Protein AF-A0A7K7S0J4-F1 (afdb_monomer)

InterPro domains:
  IPR022682 Peptidase C2, calpain, large subunit, domain III [PF01067] (7-50)
  IPR022683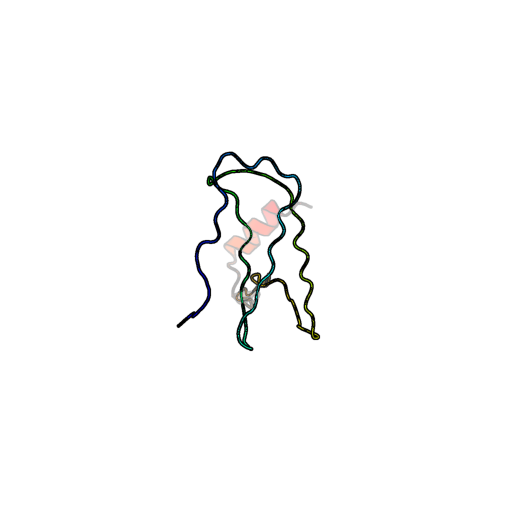 Peptidase C2, calpain, domain III [SM00720] (1-58)
  IPR022684 Peptidase C2, calpain family [PTHR10183] (18-91)
  IPR036213 Calpain large subunit, domain III superfamily [SSF49758] (7-61)

Secondary structure (DSSP, 8-state):
---S-------TT---S---------SS--------SSSS-----------SS---------------------GGGS-HHHHHHHHHHS--

Mean predicted aligned error: 11.58 Å

Radius of gyration: 26.96 Å; Cα contacts (8 Å, |Δi|>4): 8; chains: 1; bounding box: 55×33×65 Å

Organism: NCBI:txid381881

Structure (mmCIF, N/CA/C/O backbone):
data_AF-A0A7K7S0J4-F1
#
_entry.id   AF-A0A7K7S0J4-F1
#
loop_
_atom_site.group_PDB
_atom_site.id
_atom_site.type_symbol
_atom_site.label_atom_id
_atom_site.label_alt_id
_atom_site.label_comp_id
_atom_site.label_asym_id
_atom_site.label_entity_id
_atom_site.label_seq_id
_atom_site.pdbx_PDB_ins_code
_atom_site.Cartn_x
_atom_site.Cartn_y
_atom_site.Cartn_z
_atom_site.occupancy
_atom_site.B_iso_or_equiv
_atom_site.auth_seq_id
_atom_site.auth_comp_id
_atom_site.auth_asym_id
_atom_site.auth_atom_id
_atom_site.pdbx_PDB_model_num
ATOM 1 N N . LYS A 1 1 ? -15.593 -13.201 -0.676 1.00 38.00 1 LYS A N 1
ATOM 2 C CA . LYS A 1 1 ? -16.752 -12.341 -0.322 1.00 38.00 1 LYS A CA 1
ATOM 3 C C . LYS A 1 1 ? -16.370 -11.598 0.958 1.00 38.00 1 LYS A C 1
ATOM 5 O O . LYS A 1 1 ? -16.365 -12.229 2.003 1.00 38.00 1 LYS A O 1
ATOM 10 N N . PHE A 1 2 ? -15.922 -10.342 0.870 1.00 40.84 2 PHE A N 1
ATOM 11 C CA . PHE A 1 2 ? -15.471 -9.573 2.040 1.00 40.84 2 PHE A CA 1
ATOM 12 C C . PHE A 1 2 ? -16.670 -9.246 2.941 1.00 40.84 2 PHE A C 1
ATOM 14 O O . PHE A 1 2 ? -17.627 -8.624 2.488 1.00 40.84 2 PHE A O 1
ATOM 21 N N . SER A 1 3 ? -16.640 -9.696 4.196 1.00 46.78 3 SER A N 1
ATOM 22 C CA . SER A 1 3 ? -17.627 -9.346 5.223 1.00 46.78 3 SER A CA 1
ATOM 23 C C . SER A 1 3 ? -16.955 -8.482 6.291 1.00 46.78 3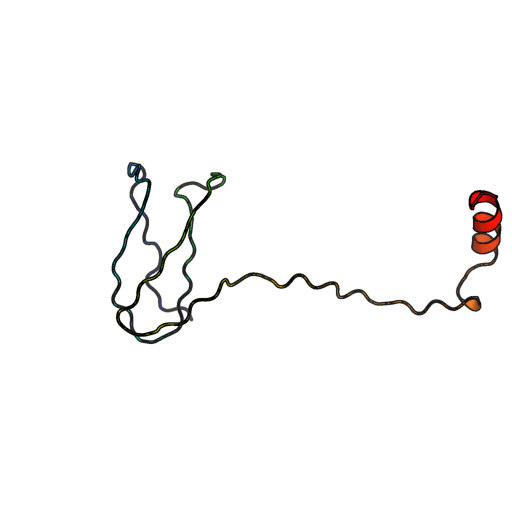 SER A C 1
ATOM 25 O O . SER A 1 3 ? -16.566 -8.972 7.348 1.00 46.78 3 SER A O 1
ATOM 27 N N . GLY A 1 4 ? -16.777 -7.198 5.991 1.00 47.81 4 GLY A N 1
ATOM 28 C CA . GLY A 1 4 ? -16.282 -6.188 6.928 1.00 47.81 4 GLY A CA 1
ATOM 29 C C . GLY A 1 4 ? -17.248 -5.007 7.001 1.00 47.81 4 GLY A C 1
ATOM 30 O O . GLY A 1 4 ? -18.051 -4.812 6.089 1.00 47.81 4 GLY A O 1
ATOM 31 N N . GLN A 1 5 ? -17.195 -4.222 8.082 1.00 55.41 5 GLN A N 1
ATOM 32 C CA . GLN A 1 5 ? -17.861 -2.917 8.110 1.00 55.41 5 GLN A CA 1
ATOM 33 C C . GLN A 1 5 ? -17.258 -2.034 7.012 1.00 55.41 5 GLN A C 1
ATOM 35 O O . GLN A 1 5 ? -16.091 -1.664 7.077 1.00 55.41 5 GLN A O 1
ATOM 40 N N . THR A 1 6 ? -18.050 -1.709 5.996 1.00 56.19 6 THR A N 1
ATOM 41 C CA . THR A 1 6 ? -17.684 -0.762 4.939 1.00 56.19 6 THR A CA 1
ATOM 42 C C . THR A 1 6 ? -18.165 0.644 5.299 1.00 56.19 6 THR A C 1
ATOM 44 O O . THR A 1 6 ? -19.259 0.786 5.842 1.00 56.19 6 THR A O 1
ATOM 47 N N . ASN A 1 7 ? -17.404 1.673 4.910 1.00 52.69 7 ASN A N 1
ATOM 48 C CA . ASN A 1 7 ? -17.795 3.093 4.936 1.00 52.69 7 ASN A CA 1
ATOM 49 C C . ASN A 1 7 ? -17.917 3.744 6.323 1.00 52.69 7 ASN A C 1
ATOM 51 O O . ASN A 1 7 ? -18.934 4.360 6.645 1.00 52.69 7 ASN A O 1
ATOM 55 N N . ILE A 1 8 ? -16.859 3.681 7.133 1.00 57.78 8 ILE A N 1
ATOM 56 C CA . ILE A 1 8 ? -16.744 4.585 8.284 1.00 57.78 8 ILE A CA 1
ATOM 57 C C . ILE A 1 8 ? -16.198 5.905 7.767 1.00 57.78 8 ILE A C 1
ATOM 59 O O . ILE A 1 8 ? -15.003 6.055 7.533 1.00 57.78 8 ILE A O 1
ATOM 63 N N . HIS A 1 9 ? -17.110 6.840 7.539 1.00 58.03 9 HIS A N 1
ATOM 64 C CA . HIS A 1 9 ? -16.795 8.160 7.029 1.00 58.03 9 HIS A CA 1
ATOM 65 C C . HIS A 1 9 ? -17.160 9.207 8.075 1.00 58.03 9 HIS A C 1
ATOM 67 O O . HIS A 1 9 ? -18.275 9.207 8.602 1.00 58.03 9 HIS A O 1
ATOM 73 N N . LEU A 1 10 ? -16.223 10.096 8.392 1.00 55.56 10 LEU A N 1
ATOM 74 C CA . LEU A 1 10 ? -16.526 11.264 9.213 1.00 55.56 10 LEU A CA 1
ATOM 75 C C . LEU A 1 10 ? -17.254 12.306 8.377 1.00 55.56 10 LEU A C 1
ATOM 77 O O . LEU A 1 10 ? -17.057 12.415 7.167 1.00 55.56 10 LEU A O 1
ATOM 81 N N . SER A 1 11 ? -18.106 13.088 9.033 1.00 55.72 11 SER A N 1
ATOM 82 C CA . SER A 1 11 ? -18.739 14.227 8.384 1.00 55.72 11 SER A CA 1
ATOM 83 C C . SER A 1 11 ? -17.684 15.267 7.986 1.00 55.72 11 SER A C 1
ATOM 85 O O . SER A 1 11 ? -16.683 15.462 8.675 1.00 55.72 11 SER A O 1
ATOM 87 N N . LYS A 1 12 ? -17.943 15.971 6.878 1.00 53.09 12 LYS A N 1
ATOM 88 C CA . LYS A 1 12 ? -17.050 16.946 6.221 1.00 53.09 12 LYS A CA 1
ATOM 89 C C . LYS A 1 12 ? -16.490 18.059 7.134 1.00 53.09 12 LYS A C 1
ATOM 91 O O . LYS A 1 12 ? -15.540 18.732 6.757 1.00 53.09 12 LYS A O 1
ATOM 96 N N . ASN A 1 13 ? -17.051 18.247 8.331 1.00 52.47 13 ASN A N 1
ATOM 97 C CA . ASN A 1 13 ? -16.688 19.313 9.273 1.00 52.47 13 ASN A CA 1
ATOM 98 C C . ASN A 1 13 ? -15.671 18.890 10.352 1.00 52.47 13 ASN A C 1
ATOM 100 O O . ASN A 1 13 ? -15.447 19.638 11.302 1.00 52.47 13 ASN A O 1
ATOM 104 N N . PHE A 1 14 ? -15.069 17.704 10.246 1.00 54.19 14 PHE A N 1
ATOM 105 C CA . PHE A 1 14 ? -14.056 17.240 11.193 1.00 54.19 14 PHE A CA 1
ATOM 106 C C . PHE A 1 14 ? -12.645 17.672 10.761 1.00 54.19 14 PHE A C 1
ATOM 108 O O . PHE A 1 14 ? -11.994 17.000 9.968 1.00 54.19 14 PHE A O 1
ATOM 115 N N . PHE A 1 15 ? -12.154 18.783 11.316 1.00 55.59 15 PHE A N 1
ATOM 116 C CA . PHE A 1 15 ? -10.729 19.132 11.286 1.00 55.59 15 PHE A CA 1
ATOM 117 C C . PHE A 1 15 ? -10.058 18.563 12.538 1.00 55.59 15 PHE A C 1
ATOM 119 O O . PHE A 1 15 ? -9.941 19.244 13.555 1.00 55.59 15 PHE A O 1
ATOM 126 N N . LEU A 1 16 ? -9.658 17.294 12.485 1.00 60.97 16 LEU A N 1
ATOM 127 C CA . LEU A 1 16 ? -8.812 16.687 13.509 1.00 60.97 16 LEU A CA 1
ATOM 128 C C . LEU A 1 16 ? -7.472 16.301 12.894 1.00 60.97 16 LEU A C 1
ATOM 130 O O . LEU A 1 16 ? -7.419 15.767 11.791 1.00 60.97 16 LEU A O 1
ATOM 134 N N . THR A 1 17 ? -6.395 16.540 13.635 1.00 69.00 17 THR A N 1
ATOM 135 C CA . THR A 1 17 ? -5.049 16.067 13.285 1.00 69.00 17 THR A CA 1
ATOM 136 C C . THR A 1 17 ? -4.910 14.551 13.434 1.00 69.00 17 THR A C 1
ATOM 138 O O . THR A 1 17 ? -3.984 13.965 12.886 1.00 69.00 17 THR A O 1
ATOM 141 N N . GLU A 1 18 ? -5.809 13.909 14.185 1.00 76.19 18 GLU A N 1
ATOM 142 C CA . GLU A 1 18 ? -5.809 12.469 14.432 1.00 76.19 18 GLU A CA 1
ATOM 143 C C . GLU A 1 18 ? -7.243 11.941 14.531 1.00 76.19 18 GLU A C 1
ATOM 145 O O . GLU A 1 18 ? -8.102 12.545 15.177 1.00 76.19 18 GLU A O 1
ATOM 150 N N . LEU A 1 19 ? -7.492 10.791 13.903 1.00 81.00 19 LEU A N 1
ATOM 151 C CA . LEU A 1 19 ? -8.760 10.074 13.958 1.00 81.00 19 LEU A CA 1
ATOM 152 C C . LEU A 1 19 ? -8.553 8.736 14.656 1.00 81.00 19 LEU A C 1
ATOM 154 O O . LEU A 1 19 ? -7.714 7.940 14.241 1.00 81.00 19 LEU A O 1
ATOM 158 N N . VAL A 1 20 ? -9.338 8.481 15.704 1.00 85.06 20 VAL A N 1
ATOM 159 C CA . VAL A 1 20 ? -9.234 7.264 16.517 1.00 85.06 20 VAL A CA 1
ATOM 160 C C . VAL A 1 20 ? -10.574 6.547 16.536 1.00 85.06 20 VAL A C 1
ATOM 162 O O . VAL A 1 20 ? -11.607 7.140 16.843 1.00 85.06 20 VAL A O 1
ATOM 165 N N . TYR A 1 21 ? -10.540 5.246 16.268 1.00 84.81 21 TYR A N 1
ATOM 166 C CA . TYR A 1 21 ? -11.699 4.369 16.352 1.00 84.81 21 TYR A CA 1
ATOM 167 C C . TYR A 1 21 ? -11.373 3.116 17.151 1.00 84.81 21 TYR A C 1
ATOM 169 O O . TYR A 1 21 ? -10.261 2.592 17.091 1.00 84.81 21 TYR A O 1
ATOM 177 N N . ARG A 1 22 ? -12.372 2.611 17.881 1.00 90.31 22 ARG A N 1
ATOM 178 C CA . ARG A 1 22 ? -12.293 1.327 18.577 1.00 90.31 22 ARG A CA 1
ATOM 179 C C . ARG A 1 22 ? -13.259 0.341 17.940 1.00 90.31 22 ARG A C 1
ATOM 181 O O . ARG A 1 22 ? -14.457 0.600 17.875 1.00 90.31 22 ARG A O 1
ATOM 188 N N . PHE A 1 23 ? -12.731 -0.807 17.535 1.00 88.44 23 PHE A N 1
ATOM 189 C CA . PHE A 1 23 ? -13.493 -1.872 16.897 1.00 88.44 23 PHE A CA 1
ATOM 190 C C . PHE A 1 23 ? -13.545 -3.127 17.757 1.00 88.44 23 PHE A C 1
ATOM 192 O O . PHE A 1 23 ? -12.632 -3.413 18.531 1.00 88.44 23 PHE A O 1
ATOM 199 N N . LYS A 1 24 ? -14.611 -3.905 17.567 1.00 92.31 24 LYS A N 1
ATOM 200 C CA . LYS A 1 24 ? -14.690 -5.301 17.990 1.00 92.31 24 LYS A CA 1
ATOM 201 C C . LYS A 1 24 ? -15.095 -6.124 16.778 1.00 92.31 24 LYS A C 1
ATOM 203 O O . LYS A 1 24 ? -16.244 -6.069 16.349 1.00 92.31 24 LYS A O 1
ATOM 208 N N . LEU A 1 25 ? -14.135 -6.850 16.226 1.00 90.38 25 LEU A N 1
ATOM 209 C CA . LEU A 1 25 ? -14.312 -7.644 15.019 1.00 90.38 25 LEU A CA 1
ATOM 210 C C . LEU A 1 25 ? -14.169 -9.137 15.349 1.00 90.38 25 LEU A C 1
ATOM 212 O O . LEU A 1 25 ? -13.450 -9.485 16.292 1.00 90.38 25 LEU A O 1
ATOM 216 N N . PRO A 1 26 ? -14.846 -10.030 14.608 1.00 93.62 26 PRO A N 1
ATOM 217 C CA . PRO A 1 26 ? -14.535 -11.458 14.628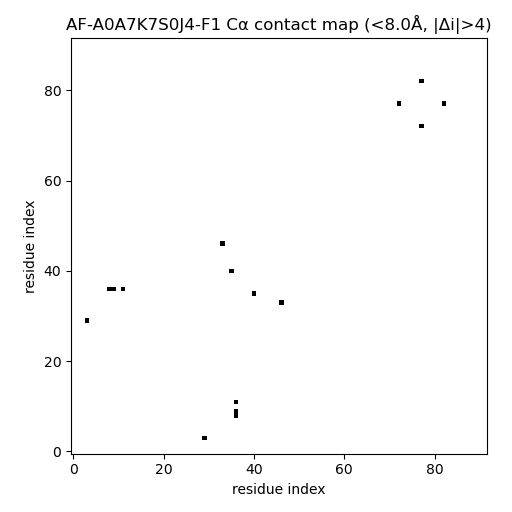 1.00 93.62 26 PRO A CA 1
ATOM 218 C C . PRO A 1 26 ? -13.062 -11.728 14.276 1.00 93.62 26 PRO A C 1
ATOM 220 O O . PRO A 1 26 ? -12.403 -10.896 13.655 1.00 93.62 26 PRO A O 1
ATOM 223 N N . ALA A 1 27 ? -12.534 -12.899 14.631 1.00 92.94 27 ALA A N 1
ATOM 224 C CA . ALA A 1 27 ? -11.206 -13.297 14.164 1.00 92.94 27 ALA A CA 1
ATOM 225 C C . ALA A 1 27 ? -11.209 -13.450 12.632 1.00 92.94 27 ALA A C 1
ATOM 227 O O . ALA A 1 27 ? -12.119 -14.068 12.080 1.00 92.94 27 ALA A O 1
ATOM 228 N N . GLY A 1 28 ? -10.210 -12.881 11.962 1.00 91.94 28 GLY A N 1
ATOM 229 C CA . GLY A 1 28 ? -10.100 -12.895 10.507 1.00 91.94 28 GLY A CA 1
ATOM 230 C C . GLY A 1 28 ? -9.079 -11.883 9.999 1.00 91.94 28 GLY A C 1
ATOM 231 O O . GLY A 1 28 ? -8.437 -11.188 10.789 1.00 91.94 28 GLY A O 1
ATOM 232 N N . GLU A 1 29 ? -8.955 -11.812 8.679 1.00 93.19 29 GLU A N 1
ATOM 233 C CA . GLU A 1 29 ? -8.095 -10.860 7.979 1.00 93.19 29 GLU A CA 1
ATOM 234 C C . GLU A 1 29 ? -8.905 -9.639 7.544 1.00 93.19 29 GLU A C 1
ATOM 236 O O . GLU A 1 29 ? -10.026 -9.756 7.039 1.00 93.19 29 GLU A O 1
ATOM 241 N N . TYR A 1 30 ? -8.333 -8.458 7.754 1.00 92.44 30 TYR A N 1
ATOM 242 C CA . TYR A 1 30 ? -8.981 -7.183 7.485 1.00 92.44 30 TYR A CA 1
ATOM 243 C C . TYR A 1 30 ? -8.031 -6.273 6.719 1.00 92.44 30 TYR A C 1
ATOM 245 O O . TYR A 1 30 ? -6.831 -6.264 6.975 1.00 92.44 30 TYR A O 1
ATOM 253 N N . ILE A 1 31 ? -8.597 -5.471 5.820 1.00 93.00 31 ILE A N 1
ATOM 254 C CA . ILE A 1 31 ? -7.877 -4.431 5.087 1.00 93.00 31 ILE A CA 1
ATOM 255 C C . ILE A 1 31 ? -8.350 -3.082 5.619 1.00 93.00 31 ILE A C 1
ATOM 257 O O . ILE A 1 31 ? -9.552 -2.844 5.748 1.00 93.00 31 ILE A O 1
ATOM 261 N N . ILE A 1 32 ? -7.400 -2.203 5.921 1.00 91.38 32 ILE A N 1
ATOM 262 C CA . ILE A 1 32 ? -7.664 -0.808 6.266 1.00 91.38 32 ILE A CA 1
ATOM 263 C C . ILE A 1 32 ? -7.238 0.034 5.067 1.00 91.38 32 ILE A C 1
ATOM 265 O O . ILE A 1 32 ? -6.075 -0.002 4.682 1.00 91.38 32 ILE A O 1
ATOM 269 N N . VAL A 1 33 ? -8.174 0.793 4.495 1.00 92.25 33 VAL A N 1
ATOM 270 C CA . VAL A 1 33 ? -7.904 1.717 3.383 1.00 92.25 33 VAL A CA 1
ATOM 271 C C . VAL A 1 33 ? -7.986 3.154 3.914 1.00 92.25 33 VAL A C 1
ATOM 273 O O . VAL A 1 33 ? -9.096 3.676 4.069 1.00 92.25 33 VAL A O 1
ATOM 276 N N . PRO A 1 34 ? -6.857 3.800 4.259 1.00 90.12 34 PRO A N 1
ATOM 277 C CA . PRO A 1 34 ? -6.860 5.210 4.639 1.00 90.12 34 PRO A CA 1
ATOM 278 C C . PRO A 1 34 ? -7.215 6.077 3.420 1.00 90.12 34 PRO A C 1
ATOM 280 O O . PRO A 1 34 ? -6.688 5.867 2.332 1.00 90.12 34 PRO A O 1
ATOM 283 N N . SER A 1 35 ? -8.129 7.037 3.580 1.00 88.12 35 SER A N 1
ATOM 284 C CA . SER A 1 35 ? -8.565 7.931 2.496 1.00 88.12 35 SER A CA 1
ATOM 285 C C . SER A 1 35 ? -9.057 9.276 3.031 1.00 88.12 35 SER A C 1
ATOM 287 O O . SER A 1 35 ? -9.422 9.405 4.202 1.00 88.12 35 SER A O 1
ATOM 289 N N . THR A 1 36 ? -9.066 10.287 2.165 1.00 87.62 36 THR A N 1
ATOM 290 C CA . THR A 1 36 ? -9.682 11.593 2.422 1.00 87.62 36 THR A CA 1
ATOM 291 C C . THR A 1 36 ? -11.173 11.579 2.084 1.00 87.62 36 THR A C 1
ATOM 293 O O . THR A 1 36 ? -11.661 10.688 1.392 1.00 87.62 36 THR A O 1
ATOM 296 N N . PHE A 1 37 ? -11.921 12.579 2.569 1.00 83.50 37 PHE A N 1
ATOM 297 C CA . PHE A 1 37 ? -13.348 12.712 2.241 1.00 83.50 37 PHE A CA 1
ATOM 298 C C . PHE A 1 37 ? -13.566 12.933 0.739 1.00 83.50 37 PHE A C 1
ATOM 300 O O . PHE A 1 37 ? -14.394 12.284 0.108 1.00 83.50 37 PHE A O 1
ATOM 307 N N . GLU A 1 38 ? -12.827 13.887 0.175 1.00 87.19 38 GLU A N 1
ATOM 308 C CA . GLU A 1 38 ? -12.865 14.210 -1.249 1.00 87.19 38 GLU A CA 1
ATOM 309 C C . GLU A 1 38 ? -11.676 13.546 -1.956 1.00 87.19 38 GLU A C 1
ATOM 311 O O . GLU A 1 38 ? -10.610 13.432 -1.339 1.00 87.19 38 GLU A O 1
ATOM 316 N N . PRO A 1 39 ? -11.826 13.142 -3.229 1.00 90.38 39 PRO A N 1
ATOM 317 C CA . PRO A 1 39 ? -10.699 12.697 -4.039 1.00 90.38 39 PRO A CA 1
ATOM 318 C C . PRO A 1 39 ? -9.700 13.841 -4.269 1.00 90.38 39 PRO A C 1
ATOM 320 O O . PRO A 1 39 ? -10.000 15.015 -4.025 1.00 90.38 39 PRO A O 1
ATOM 323 N N . ASP A 1 40 ? -8.512 13.479 -4.750 1.00 92.62 40 ASP A N 1
ATOM 324 C CA . ASP A 1 40 ? -7.476 14.420 -5.196 1.00 92.62 40 ASP A CA 1
ATOM 325 C C . ASP A 1 40 ? -7.005 15.395 -4.103 1.00 92.62 40 ASP A C 1
ATOM 327 O O . ASP A 1 40 ? -6.675 16.558 -4.358 1.00 92.62 40 ASP A O 1
ATOM 331 N N . LYS A 1 41 ? -6.990 14.930 -2.849 1.00 90.88 41 LYS A N 1
ATOM 332 C CA . LYS A 1 41 ? -6.437 15.675 -1.717 1.00 90.88 41 LYS A CA 1
ATOM 333 C C . LYS A 1 41 ? -5.095 15.091 -1.317 1.00 90.88 41 LYS A C 1
ATOM 335 O O . LYS A 1 41 ? -4.997 13.924 -0.952 1.00 90.88 41 LYS A O 1
ATOM 340 N N . ASN A 1 42 ? -4.081 15.944 -1.335 1.00 89.56 42 ASN A N 1
ATOM 341 C CA . ASN A 1 42 ? -2.749 15.595 -0.863 1.00 89.56 42 ASN A CA 1
ATOM 342 C C . ASN A 1 42 ? -2.686 15.701 0.663 1.00 89.56 42 ASN A C 1
ATOM 344 O O . ASN A 1 42 ? -3.247 16.630 1.249 1.00 89.56 42 ASN A O 1
ATOM 348 N N . GLY A 1 43 ? -1.956 14.786 1.291 1.00 86.88 43 GLY A N 1
ATOM 349 C CA . GLY A 1 43 ? -1.669 14.834 2.717 1.00 86.88 43 GLY A CA 1
ATOM 350 C C 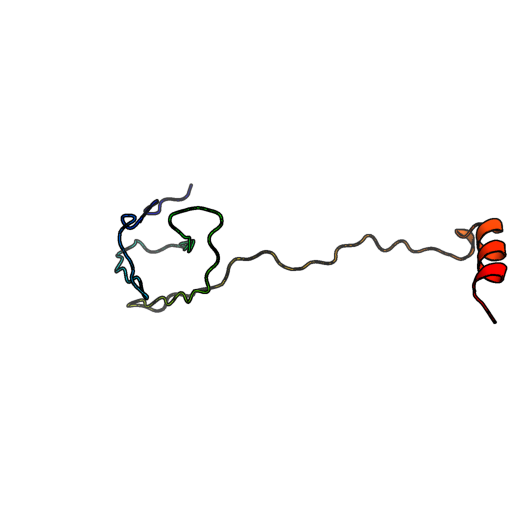. GLY A 1 43 ? -0.855 13.631 3.166 1.00 86.88 43 GLY A C 1
ATOM 351 O O . GLY A 1 43 ? -1.098 12.510 2.722 1.00 86.88 43 GLY A O 1
ATOM 352 N N . ASP A 1 44 ? 0.089 13.874 4.069 1.00 89.81 44 ASP A N 1
ATOM 353 C CA . ASP A 1 44 ? 0.817 12.811 4.750 1.00 89.81 44 ASP A CA 1
ATOM 354 C C . ASP A 1 44 ? -0.042 12.236 5.882 1.00 89.81 44 ASP A C 1
ATOM 356 O O . ASP A 1 44 ? -0.815 12.952 6.527 1.00 89.81 44 ASP A O 1
ATOM 360 N N . PHE A 1 45 ? 0.100 10.941 6.157 1.00 90.88 45 PHE A N 1
ATOM 361 C CA . PHE A 1 45 ? -0.640 10.279 7.228 1.00 90.88 45 PHE A CA 1
ATOM 362 C C . PHE A 1 45 ? 0.211 9.233 7.951 1.00 90.88 45 PHE A C 1
ATOM 364 O O . PHE A 1 45 ? 1.224 8.751 7.450 1.00 90.88 45 PHE A O 1
ATOM 371 N N . CYS A 1 46 ? -0.232 8.857 9.150 1.00 91.50 46 CYS A N 1
ATOM 372 C CA . CYS A 1 46 ? 0.326 7.752 9.920 1.00 91.50 46 CYS A CA 1
ATOM 373 C C . CYS A 1 46 ? -0.824 6.892 10.452 1.00 91.50 46 CYS A C 1
ATOM 375 O O . CYS A 1 46 ? -1.702 7.395 11.155 1.00 91.50 46 CYS A O 1
ATOM 377 N N . LEU A 1 47 ? -0.815 5.596 10.132 1.00 92.12 47 LEU A N 1
ATOM 378 C CA . LEU A 1 47 ? -1.777 4.628 10.654 1.00 92.12 47 LEU A CA 1
ATOM 379 C C . LEU A 1 47 ? -1.146 3.846 11.813 1.00 92.12 47 LEU A C 1
ATOM 381 O O . LEU A 1 47 ? -0.101 3.222 11.653 1.00 92.12 47 LEU A O 1
ATOM 385 N N . ARG A 1 48 ? -1.798 3.861 12.980 1.00 92.50 48 ARG A N 1
ATOM 386 C CA . ARG A 1 48 ? -1.393 3.097 14.169 1.00 92.50 48 ARG A CA 1
ATOM 387 C C . ARG A 1 48 ? -2.508 2.128 14.550 1.00 92.50 48 ARG A C 1
ATOM 389 O O . ARG A 1 48 ? -3.647 2.548 14.736 1.00 92.50 48 ARG A O 1
ATOM 396 N N . VAL A 1 49 ? -2.181 0.842 14.675 1.00 92.69 49 VAL A N 1
ATOM 397 C CA . VAL A 1 49 ? -3.130 -0.212 15.061 1.00 92.69 49 VAL A CA 1
ATOM 398 C C . VAL A 1 49 ? -2.726 -0.773 16.418 1.00 92.69 49 VAL A C 1
ATOM 400 O O . VAL A 1 49 ? -1.604 -1.238 16.597 1.00 92.69 49 VAL A O 1
ATOM 403 N N . PHE A 1 50 ? -3.655 -0.735 17.371 1.00 94.00 50 PHE A N 1
ATOM 404 C CA . PHE A 1 50 ? -3.493 -1.341 18.689 1.00 94.00 50 PHE A CA 1
ATOM 405 C C . PHE A 1 50 ? -4.538 -2.438 18.860 1.00 94.00 50 PHE A C 1
ATOM 407 O O . PHE A 1 50 ? -5.734 -2.197 18.690 1.00 94.00 50 PHE A O 1
ATOM 414 N N . SER A 1 51 ? -4.095 -3.638 19.218 1.00 94.75 51 SER A N 1
ATOM 415 C CA . SER A 1 51 ? -4.968 -4.781 19.468 1.00 94.75 51 SER A CA 1
ATOM 416 C C . SER A 1 51 ? -4.771 -5.312 20.887 1.00 94.75 51 SER A C 1
ATOM 418 O O . SER A 1 51 ? -3.666 -5.324 21.423 1.00 94.75 51 SER A O 1
ATOM 420 N N . GLU A 1 52 ? -5.862 -5.766 21.511 1.00 96.38 52 GLU A N 1
ATOM 421 C CA . GLU A 1 52 ? -5.817 -6.362 22.859 1.00 96.38 52 GLU A CA 1
ATOM 422 C C . GLU A 1 52 ? -5.018 -7.675 22.879 1.00 96.38 52 GLU A C 1
ATOM 424 O O . GLU A 1 52 ? -4.397 -8.024 23.880 1.00 96.38 52 GLU A O 1
ATOM 429 N N . LYS A 1 53 ? -5.032 -8.409 21.763 1.00 93.12 53 LYS A N 1
ATOM 430 C CA . LYS A 1 53 ? -4.221 -9.607 21.525 1.00 93.12 53 LYS A CA 1
ATOM 431 C C . LYS A 1 53 ? -3.270 -9.342 20.373 1.00 93.12 53 LYS A C 1
ATOM 433 O O . LYS A 1 53 ? -3.573 -8.511 19.523 1.00 93.12 53 LYS A O 1
ATOM 438 N N . ASN A 1 54 ? -2.157 -10.068 20.317 1.00 92.62 54 ASN A N 1
ATOM 439 C CA . ASN A 1 54 ? -1.240 -9.980 19.186 1.00 92.62 54 ASN A CA 1
ATOM 440 C C . ASN A 1 54 ? -1.994 -10.185 17.856 1.00 92.62 54 ASN A C 1
ATOM 442 O O . ASN A 1 54 ? -2.771 -11.131 17.716 1.00 92.62 54 ASN A O 1
ATOM 446 N N . ALA A 1 55 ? -1.789 -9.254 16.931 1.00 92.94 55 ALA A N 1
ATOM 447 C CA . ALA A 1 55 ? -2.329 -9.276 15.584 1.00 92.94 55 ALA A CA 1
ATOM 448 C C . ALA A 1 55 ? -1.239 -8.746 14.652 1.00 92.94 55 ALA A C 1
ATOM 450 O O . ALA A 1 55 ? -0.644 -7.704 14.930 1.00 92.94 55 ALA A O 1
ATOM 451 N N . ASN A 1 56 ? -0.963 -9.478 13.576 1.00 93.19 56 ASN A N 1
ATOM 452 C CA . ASN A 1 56 ? 0.022 -9.061 12.587 1.00 93.19 56 ASN A CA 1
ATOM 453 C C . ASN A 1 56 ? -0.573 -7.980 11.681 1.00 93.19 56 ASN A C 1
ATOM 455 O O . ASN A 1 56 ? -1.759 -8.014 11.356 1.00 93.19 56 ASN A O 1
ATOM 459 N N . SER A 1 57 ? 0.269 -7.044 11.254 1.00 91.81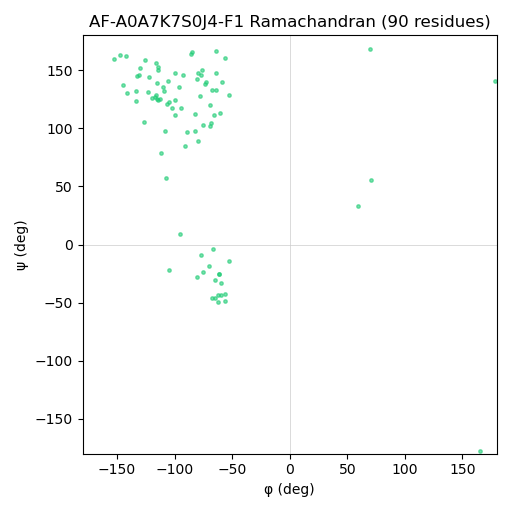 57 SER A N 1
ATOM 460 C CA . SER A 1 57 ? -0.078 -6.015 10.278 1.00 91.81 57 SER A CA 1
ATOM 461 C C . SER A 1 57 ? 1.027 -5.909 9.240 1.00 91.81 57 SER A C 1
ATOM 463 O O . SER A 1 57 ? 2.199 -5.803 9.605 1.00 91.81 57 SER A O 1
ATOM 465 N N . THR A 1 58 ? 0.653 -5.892 7.968 1.00 94.06 58 THR A N 1
ATOM 466 C CA . THR A 1 58 ? 1.558 -5.693 6.834 1.00 94.06 58 THR A CA 1
ATOM 467 C C . THR A 1 58 ? 0.994 -4.611 5.923 1.00 94.06 58 THR A C 1
ATOM 469 O O . THR A 1 58 ? -0.220 -4.398 5.875 1.00 94.06 58 THR A O 1
ATOM 472 N N . VAL A 1 59 ? 1.878 -3.904 5.221 1.00 92.94 59 VAL A N 1
ATOM 473 C CA . VAL A 1 59 ? 1.469 -3.037 4.113 1.00 92.94 59 VAL A CA 1
ATOM 474 C C . VAL A 1 59 ? 1.207 -3.945 2.918 1.00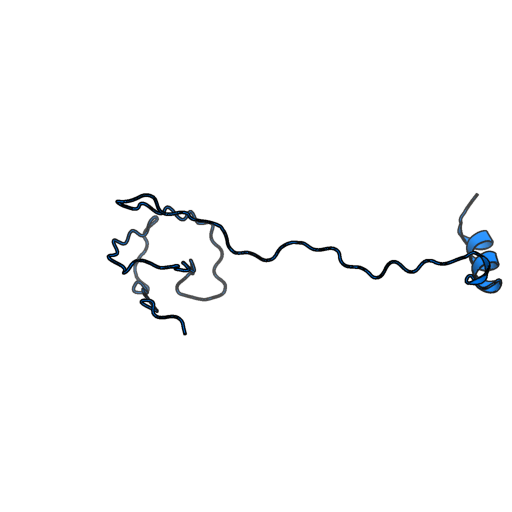 92.94 59 VAL A C 1
ATOM 476 O O . VAL A 1 59 ? 2.034 -4.801 2.614 1.00 92.94 59 VAL A O 1
ATOM 479 N N . ILE A 1 60 ? 0.034 -3.800 2.307 1.00 91.31 60 ILE A N 1
ATOM 480 C CA . ILE A 1 60 ? -0.327 -4.508 1.080 1.00 91.31 60 ILE A CA 1
ATOM 481 C C . ILE A 1 60 ? -0.102 -3.516 -0.052 1.00 91.31 60 ILE A C 1
ATOM 483 O O . ILE A 1 60 ? -0.809 -2.512 -0.124 1.00 91.31 60 ILE A O 1
ATOM 487 N N . ASP A 1 61 ? 0.898 -3.793 -0.873 1.00 92.25 61 ASP A N 1
ATOM 488 C CA . ASP A 1 61 ? 1.240 -3.033 -2.069 1.00 92.25 61 ASP A CA 1
ATOM 489 C C . ASP A 1 61 ? 1.801 -4.005 -3.111 1.00 92.25 61 ASP A C 1
ATOM 491 O O . ASP A 1 61 ? 2.163 -5.137 -2.770 1.00 92.25 61 ASP A O 1
ATOM 495 N N . ASP A 1 62 ? 1.847 -3.572 -4.362 1.00 92.44 62 ASP A N 1
ATOM 496 C CA . ASP A 1 62 ? 2.401 -4.375 -5.443 1.00 92.44 62 ASP A CA 1
ATOM 497 C C . ASP A 1 62 ? 3.934 -4.434 -5.330 1.00 92.44 62 ASP A C 1
ATOM 499 O O . ASP A 1 62 ? 4.603 -3.445 -5.013 1.00 92.44 62 ASP A O 1
ATOM 503 N N . GLU A 1 63 ? 4.516 -5.605 -5.594 1.00 91.12 63 GLU A N 1
ATOM 504 C CA . GLU A 1 63 ? 5.969 -5.744 -5.666 1.00 91.12 63 GLU A CA 1
ATOM 505 C C . GLU A 1 63 ? 6.498 -5.118 -6.965 1.00 91.12 63 GLU A C 1
ATOM 507 O O . GLU A 1 63 ? 5.923 -5.270 -8.045 1.00 91.12 63 GLU A O 1
ATOM 512 N N . ILE A 1 64 ? 7.621 -4.399 -6.868 1.00 90.88 64 ILE A N 1
ATOM 513 C CA . ILE A 1 64 ? 8.308 -3.880 -8.053 1.00 90.88 64 ILE A CA 1
ATOM 514 C C . ILE A 1 64 ? 9.037 -5.050 -8.712 1.00 90.88 64 ILE A C 1
ATOM 516 O O . ILE A 1 64 ? 10.108 -5.458 -8.261 1.00 90.88 64 ILE A O 1
ATOM 520 N N . GLU A 1 65 ? 8.472 -5.556 -9.802 1.00 90.69 65 GLU A N 1
ATOM 521 C CA . GLU A 1 65 ? 9.052 -6.641 -10.589 1.00 90.69 65 GLU A CA 1
ATOM 522 C C . GLU A 1 65 ? 9.540 -6.141 -11.955 1.00 90.69 65 GLU A C 1
ATOM 524 O O . GLU 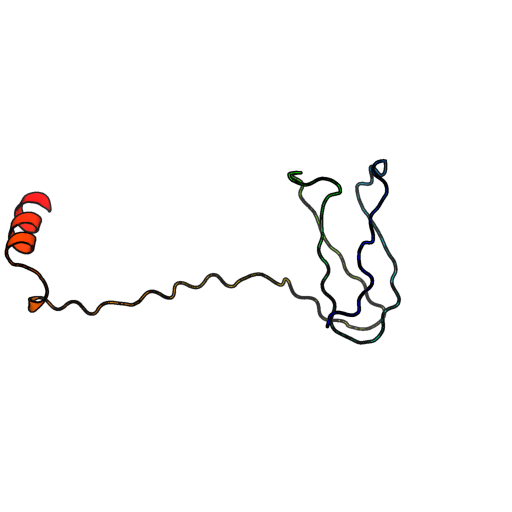A 1 65 ? 8.861 -5.387 -12.654 1.00 90.69 65 GLU A O 1
ATOM 529 N N . GLY A 1 66 ? 10.736 -6.580 -12.349 1.00 87.19 66 GLY A N 1
ATOM 530 C CA . GLY A 1 66 ? 11.343 -6.305 -13.651 1.00 87.19 66 GLY A CA 1
ATOM 531 C C . GLY A 1 66 ? 11.348 -7.548 -14.533 1.00 87.19 66 GLY A C 1
ATOM 532 O O . GLY A 1 66 ? 12.417 -7.996 -14.938 1.00 87.19 66 GLY A O 1
ATOM 533 N N . ASN A 1 67 ? 10.177 -8.134 -14.783 1.00 86.56 67 ASN A N 1
ATOM 534 C CA . ASN A 1 67 ? 10.062 -9.327 -15.622 1.00 86.56 67 ASN A CA 1
ATOM 535 C C . ASN A 1 67 ? 10.114 -8.920 -17.098 1.00 86.56 67 ASN A C 1
ATOM 537 O O . ASN A 1 67 ? 9.088 -8.628 -17.713 1.00 86.56 67 ASN A O 1
ATOM 541 N N . PHE A 1 68 ? 11.323 -8.866 -17.646 1.00 88.31 68 PHE A N 1
ATOM 542 C CA . PHE A 1 68 ? 11.556 -8.629 -19.065 1.00 88.31 68 PHE A CA 1
ATOM 543 C C . PHE A 1 68 ? 11.973 -9.932 -19.735 1.00 88.31 68 PHE A C 1
ATOM 545 O O . PHE A 1 68 ? 12.758 -10.698 -19.176 1.00 88.31 68 PHE A O 1
ATOM 552 N N . ASP A 1 69 ? 11.480 -10.156 -20.949 1.00 87.25 69 ASP A N 1
ATOM 553 C CA . ASP A 1 69 ? 11.990 -11.228 -21.791 1.00 87.25 69 ASP A CA 1
ATOM 554 C C . ASP A 1 69 ? 13.409 -10.852 -22.236 1.00 87.25 69 ASP A C 1
ATOM 556 O O . ASP A 1 69 ? 13.607 -10.011 -23.119 1.00 87.25 69 ASP A O 1
ATOM 560 N N . GLU A 1 70 ? 14.416 -11.448 -21.598 1.00 82.88 70 GLU A N 1
ATOM 56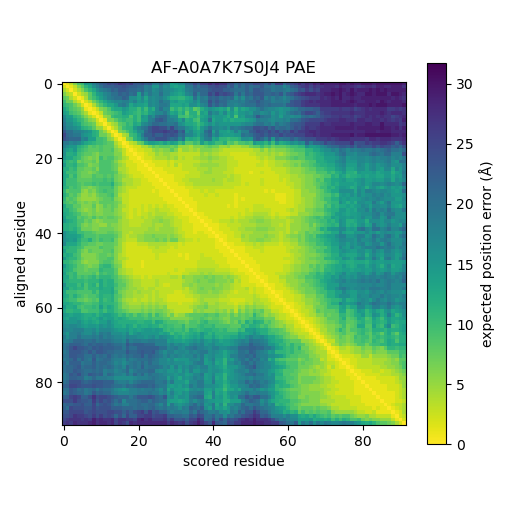1 C CA . GLU A 1 70 ? 15.790 -11.344 -22.073 1.00 82.88 70 GLU A CA 1
ATOM 562 C C . GLU A 1 70 ? 15.886 -12.060 -23.420 1.00 82.88 70 GLU A C 1
ATOM 564 O O . GLU A 1 70 ? 15.747 -13.279 -23.526 1.00 82.88 70 GLU A O 1
ATOM 569 N N . THR A 1 71 ? 16.090 -11.282 -24.481 1.00 83.31 71 THR A N 1
ATOM 570 C CA . THR A 1 71 ? 16.385 -11.851 -25.793 1.00 83.31 71 THR A CA 1
ATOM 571 C C . THR A 1 71 ? 17.875 -12.163 -25.834 1.00 83.31 71 THR A C 1
ATOM 573 O O . THR A 1 71 ? 18.699 -11.248 -25.825 1.00 83.31 71 THR A O 1
ATOM 576 N N . GLU A 1 72 ? 18.234 -13.445 -25.887 1.00 83.44 72 GLU A N 1
ATOM 577 C CA . GLU A 1 72 ? 19.594 -13.845 -26.245 1.00 83.44 72 GLU A CA 1
ATOM 578 C C . GLU A 1 72 ? 19.817 -13.505 -27.728 1.00 83.44 72 GLU A C 1
ATOM 580 O O . GLU A 1 72 ? 19.273 -14.161 -28.613 1.00 83.44 72 GLU A O 1
ATOM 585 N N . ILE A 1 73 ? 20.570 -12.435 -27.998 1.00 86.62 73 ILE A N 1
ATOM 586 C CA . ILE A 1 73 ? 20.931 -11.997 -29.353 1.00 86.62 73 ILE A CA 1
ATOM 587 C C . ILE A 1 73 ? 22.373 -12.429 -29.608 1.00 86.62 73 ILE A C 1
ATOM 589 O O . ILE A 1 73 ? 23.296 -11.976 -28.927 1.00 86.62 73 ILE A O 1
ATOM 593 N N . SER A 1 74 ? 22.580 -13.297 -30.592 1.00 87.06 74 SER A N 1
ATOM 594 C CA . SER A 1 74 ? 23.909 -13.670 -31.069 1.00 87.06 74 SER A CA 1
ATOM 595 C C . SER A 1 74 ? 24.423 -12.672 -32.112 1.00 87.06 74 SER A C 1
ATOM 597 O O . SER A 1 74 ? 23.674 -11.869 -32.667 1.00 87.06 74 SER A O 1
ATOM 599 N N . GLU A 1 75 ? 25.719 -12.713 -32.427 1.00 84.62 75 GLU A N 1
ATOM 600 C CA . GLU A 1 75 ? 26.275 -11.843 -33.472 1.00 84.62 75 GLU A CA 1
ATOM 601 C C . GLU A 1 75 ? 25.660 -12.079 -34.859 1.00 84.62 75 GLU A C 1
ATOM 603 O O . GLU A 1 75 ? 25.685 -11.158 -35.686 1.00 84.62 75 GLU A O 1
ATOM 608 N N . ASP A 1 76 ? 25.140 -13.282 -35.108 1.00 88.50 76 ASP A N 1
ATOM 609 C CA . ASP A 1 76 ? 24.494 -13.664 -36.364 1.00 88.50 76 ASP A CA 1
ATOM 610 C C . ASP A 1 76 ? 23.083 -13.068 -36.485 1.00 88.50 76 ASP A C 1
ATOM 612 O O . ASP A 1 76 ? 22.614 -12.822 -37.596 1.00 88.50 76 ASP A O 1
ATOM 616 N N . ASP A 1 77 ? 22.448 -12.742 -35.355 1.00 89.88 77 ASP A N 1
ATOM 617 C CA . ASP A 1 77 ? 21.141 -12.076 -35.299 1.00 89.88 77 ASP A CA 1
ATOM 618 C C . ASP A 1 77 ? 21.237 -10.565 -35.589 1.00 89.88 77 ASP A C 1
ATOM 620 O O . ASP A 1 77 ? 20.225 -9.883 -35.765 1.00 89.88 77 ASP A O 1
ATOM 624 N N . ILE A 1 78 ? 22.456 -10.014 -35.658 1.00 90.81 78 ILE A N 1
ATOM 625 C CA . ILE A 1 78 ? 22.697 -8.589 -35.897 1.00 90.81 78 ILE A CA 1
ATOM 626 C C . ILE A 1 78 ? 22.932 -8.332 -37.388 1.00 90.81 78 ILE A C 1
ATOM 628 O O . ILE A 1 78 ? 23.950 -8.735 -37.959 1.00 90.81 78 ILE A O 1
ATOM 632 N N . GLU A 1 79 ? 22.049 -7.544 -38.004 1.00 92.62 79 GLU A N 1
ATOM 633 C CA . GLU A 1 79 ? 22.168 -7.198 -39.420 1.00 92.62 79 GLU A CA 1
ATOM 634 C C . GLU A 1 79 ? 23.493 -6.472 -39.763 1.00 92.62 79 GLU A C 1
ATOM 636 O O . GLU A 1 79 ? 23.917 -5.547 -39.057 1.00 92.62 79 GLU A O 1
ATOM 641 N N . PRO A 1 80 ? 24.137 -6.792 -40.905 1.00 91.62 80 PRO A N 1
ATOM 642 C CA . PRO A 1 80 ? 25.381 -6.138 -41.326 1.00 91.62 80 PRO A CA 1
ATOM 643 C C . PRO A 1 80 ? 25.258 -4.619 -41.520 1.00 91.62 80 PRO A C 1
ATOM 645 O O . PRO A 1 80 ? 26.210 -3.871 -41.280 1.00 91.62 80 PRO A O 1
ATOM 648 N N . SER A 1 81 ? 24.084 -4.155 -41.956 1.00 92.94 81 SER A N 1
ATOM 649 C CA . SER A 1 81 ? 23.730 -2.736 -42.090 1.00 92.94 81 SER A CA 1
ATOM 650 C C . SER A 1 81 ? 23.826 -2.013 -40.743 1.00 92.94 81 SER A C 1
ATOM 652 O O . SER A 1 81 ? 24.411 -0.929 -40.668 1.00 92.94 81 SER A O 1
ATOM 654 N N . PHE A 1 82 ? 23.326 -2.646 -39.679 1.00 92.25 82 PHE A N 1
ATOM 655 C CA . PHE A 1 82 ? 23.372 -2.141 -38.314 1.00 92.25 82 PHE A CA 1
ATOM 656 C C . PHE A 1 82 ? 24.806 -2.095 -37.781 1.00 92.25 82 PHE A C 1
ATOM 658 O O . PHE A 1 82 ? 25.224 -1.054 -37.280 1.00 92.25 82 PHE A O 1
ATOM 665 N N . LYS A 1 83 ? 25.607 -3.156 -37.977 1.00 90.50 83 LYS A N 1
ATOM 666 C CA . LYS A 1 83 ? 27.036 -3.164 -37.587 1.00 90.50 83 LYS A CA 1
ATOM 667 C C . LYS A 1 83 ? 27.811 -2.013 -38.243 1.00 90.50 83 LYS A C 1
ATOM 669 O O . LYS A 1 83 ? 28.598 -1.331 -37.588 1.00 90.50 83 LYS A O 1
ATOM 674 N N . LYS A 1 84 ? 27.556 -1.757 -39.532 1.00 91.25 84 LYS A N 1
ATOM 675 C CA . LYS A 1 84 ? 28.175 -0.647 -40.273 1.00 91.25 84 LYS A CA 1
ATOM 676 C C . LYS A 1 84 ? 27.753 0.714 -39.723 1.00 91.25 84 LYS A C 1
ATOM 678 O O . LYS A 1 84 ? 28.607 1.577 -39.540 1.00 91.25 84 LYS A O 1
ATOM 683 N N . LEU A 1 85 ? 26.458 0.904 -39.476 1.00 92.56 85 LEU A N 1
ATOM 684 C CA . LEU A 1 85 ? 25.930 2.145 -38.913 1.00 92.56 85 LEU A CA 1
ATOM 685 C C . LEU A 1 85 ? 26.501 2.402 -37.513 1.00 92.56 85 LEU A C 1
ATOM 687 O O . LEU A 1 85 ? 26.936 3.513 -37.226 1.00 92.56 85 LEU A O 1
ATOM 691 N N . PHE A 1 86 ? 26.565 1.368 -36.674 1.00 91.69 86 PHE A N 1
ATOM 692 C CA . PHE A 1 86 ? 27.160 1.448 -35.344 1.00 91.69 86 PHE A CA 1
ATOM 693 C C . PHE A 1 86 ? 28.611 1.933 -35.416 1.00 91.69 86 PHE A C 1
ATOM 695 O O . PHE A 1 86 ? 28.957 2.909 -34.760 1.00 91.69 86 PHE A O 1
ATOM 702 N N . GLY A 1 87 ? 29.434 1.347 -36.292 1.00 90.56 87 GLY A N 1
ATOM 703 C CA . GLY A 1 87 ? 30.820 1.784 -36.485 1.00 90.56 87 GLY A CA 1
ATOM 704 C C . GLY A 1 87 ? 30.975 3.234 -36.970 1.00 90.56 87 GLY A C 1
ATOM 705 O O . GLY A 1 87 ? 32.003 3.851 -36.717 1.00 90.56 87 GLY A O 1
ATOM 706 N N . GLN A 1 88 ? 29.970 3.804 -37.643 1.00 92.56 88 GLN A N 1
ATOM 707 C CA . GLN A 1 88 ? 29.979 5.215 -38.052 1.00 92.56 88 GLN A CA 1
ATOM 708 C C . GLN A 1 88 ? 29.590 6.173 -36.919 1.00 92.56 88 GLN A C 1
ATOM 710 O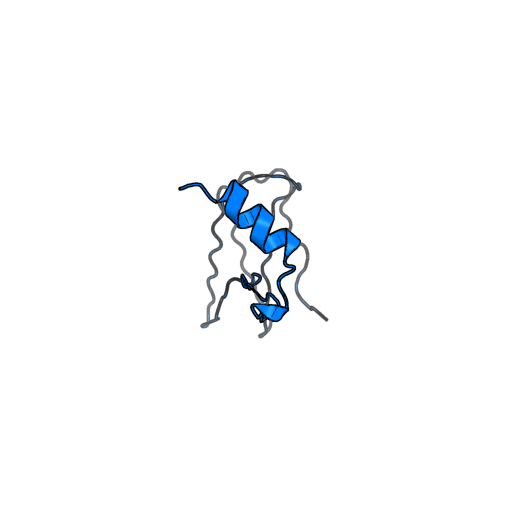 O . GLN A 1 88 ? 29.995 7.334 -36.945 1.00 92.56 88 GLN A O 1
ATOM 715 N N . LEU A 1 89 ? 28.780 5.709 -35.964 1.00 92.44 89 LEU A N 1
ATOM 716 C CA . LEU A 1 89 ? 28.175 6.541 -34.921 1.00 92.44 89 LEU A CA 1
ATOM 717 C C . LEU A 1 89 ? 28.829 6.388 -33.545 1.00 92.44 89 LEU A C 1
ATOM 719 O O . LEU A 1 89 ? 28.696 7.294 -32.728 1.00 92.44 89 LEU A O 1
ATOM 723 N N . ALA A 1 90 ? 29.523 5.280 -33.280 1.00 85.12 90 ALA A N 1
ATOM 724 C CA . ALA A 1 90 ? 30.032 4.941 -31.949 1.00 85.12 90 ALA A CA 1
ATOM 725 C C . ALA A 1 90 ? 31.135 5.881 -31.416 1.00 85.12 90 ALA A C 1
ATOM 727 O O . ALA A 1 90 ? 31.525 5.751 -30.259 1.00 85.12 90 ALA A O 1
ATOM 728 N N . GLY A 1 91 ? 31.594 6.857 -32.208 1.00 76.88 91 GLY A N 1
ATOM 729 C CA . GLY A 1 91 ? 32.715 7.726 -31.843 1.00 76.88 91 GLY A CA 1
ATOM 730 C C . GLY A 1 91 ? 34.050 6.971 -31.831 1.00 76.88 91 GLY A C 1
ATOM 731 O O . GLY A 1 91 ? 34.079 5.747 -31.936 1.00 76.88 91 GLY A O 1
ATOM 732 N N . ASN A 1 92 ? 35.160 7.712 -31.758 1.00 60.62 92 ASN A N 1
ATOM 733 C CA . ASN A 1 92 ? 36.493 7.130 -31.545 1.00 60.62 92 ASN A CA 1
ATOM 734 C C . ASN A 1 92 ? 36.748 6.872 -30.061 1.00 60.62 92 ASN A C 1
ATOM 736 O O . ASN A 1 92 ? 36.369 7.755 -29.257 1.00 60.62 92 ASN A O 1
#

Solvent-accessible surface area (backbone atoms only — not comparable to full-atom values): 7362 Å² total; per-residue (Å²): 135,91,89,68,94,75,84,91,71,81,66,95,84,69,89,62,99,70,88,87,85,88,85,89,76,79,93,80,90,84,85,85,82,88,78,70,96,57,83,96,68,87,78,90,85,84,90,83,88,87,66,100,54,96,73,91,84,79,89,87,75,85,79,94,74,85,90,66,88,81,75,88,76,54,80,85,75,52,56,69,68,55,57,53,50,45,70,74,68,70,68,135

Foldseek 3Di:
DDDDDPDPDDPPPDPDPDDDDDDDDDDDDDDDDDDDPDPPDDDDDDDDDDDPDDDDDDDDDDDDDDDDDDDPQDPVNDDPVNVVVCVVPVDD

pLDDT: mean 82.83, std 14.99, range [38.0, 96.38]

Sequence (92 aa):
KFSGQTNIHLSKNFFLTELVYRFKLPAGEYIIVPSTFEPDKNGDFCLRVFSEKNANSTVIDDEIEGNFDETEISEDDIEPSFKKLFGQLAGN